Protein AF-A0A937MR50-F1 (afdb_monomer_lite)

Foldseek 3Di:
DPDDDDDPDVCCVVDPDHDDDDDLFDCVDVVRVVLCPDPVSVVVVVVVVVVVVVVVVVVVVVVVD

pLDDT: mean 95.42, std 5.23, range [63.22, 98.56]

Radius of gyration: 14.79 Å; chains: 1; bounding box: 38×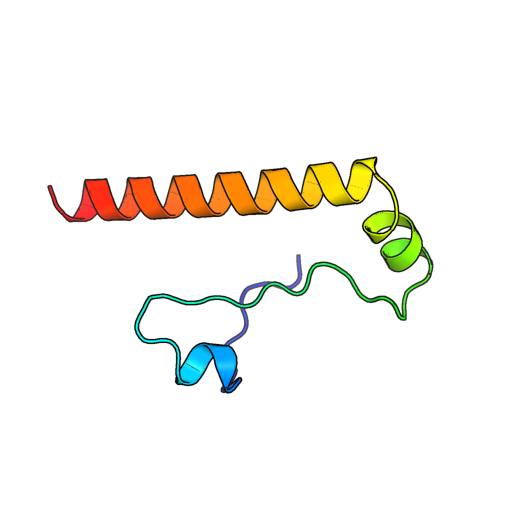19×33 Å

Sequence (65 aa):
DRGVKRARFQVLREAPCPAALVEMAFITNPKEERFVLSKNGQNKLAHGIADGIAAYLNDIKRAKK

Structure (mmCIF, N/CA/C/O backbone):
data_AF-A0A937MR50-F1
#
_entry.id   AF-A0A937MR50-F1
#
loop_
_atom_site.group_PDB
_atom_site.id
_atom_site.type_symbol
_atom_site.label_atom_id
_atom_site.label_alt_id
_atom_site.label_comp_id
_atom_site.label_asym_id
_atom_site.label_entity_id
_atom_site.label_seq_id
_atom_site.pdbx_PDB_ins_code
_atom_site.Cartn_x
_atom_site.Cartn_y
_atom_site.Cartn_z
_atom_site.occupancy
_atom_site.B_iso_or_equiv
_atom_site.auth_seq_id
_atom_site.auth_comp_id
_atom_site.auth_asym_id
_atom_site.auth_atom_id
_atom_site.pdbx_PDB_model_num
ATOM 1 N N . ASP A 1 1 ? -2.506 -14.375 5.951 1.00 77.31 1 ASP A N 1
ATOM 2 C CA . ASP A 1 1 ? -2.089 -13.926 4.612 1.00 77.31 1 ASP A CA 1
ATOM 3 C C . ASP A 1 1 ? -3.265 -14.104 3.648 1.00 77.31 1 ASP A C 1
ATOM 5 O O . ASP A 1 1 ? -3.926 -15.132 3.727 1.00 77.31 1 ASP A O 1
ATOM 9 N N . ARG A 1 2 ? -3.594 -13.085 2.837 1.00 88.62 2 ARG A N 1
ATOM 10 C CA . ARG A 1 2 ? -4.700 -13.099 1.849 1.00 88.62 2 ARG A CA 1
ATOM 11 C C . ARG A 1 2 ? -4.217 -13.251 0.400 1.00 88.62 2 ARG A C 1
ATOM 13 O O . ARG A 1 2 ? -5.062 -13.338 -0.494 1.00 88.62 2 ARG A O 1
ATOM 20 N N . GLY A 1 3 ? -2.901 -13.306 0.189 1.00 91.62 3 GLY A N 1
ATOM 21 C CA . GLY A 1 3 ? -2.270 -13.575 -1.098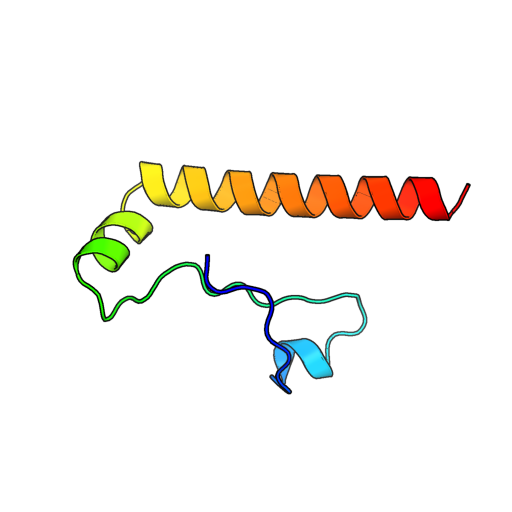 1.00 91.62 3 GLY A CA 1
ATOM 22 C C . GLY A 1 3 ? -2.413 -12.469 -2.147 1.00 91.62 3 GLY A C 1
ATOM 23 O O . GLY A 1 3 ? -3.114 -11.470 -1.971 1.00 91.62 3 GLY A O 1
ATOM 24 N N . VAL A 1 4 ? -1.739 -12.681 -3.278 1.00 92.94 4 VAL A N 1
ATOM 25 C CA . VAL A 1 4 ? -1.789 -11.800 -4.451 1.00 92.94 4 VAL A CA 1
ATOM 26 C C . VAL A 1 4 ? -3.071 -12.056 -5.237 1.00 92.94 4 VAL A C 1
ATOM 28 O O . VAL A 1 4 ? -3.409 -13.198 -5.549 1.00 92.94 4 VAL A O 1
ATOM 31 N N . LYS A 1 5 ? -3.769 -10.981 -5.609 1.00 93.56 5 LYS A N 1
ATOM 32 C CA . LYS A 1 5 ? -4.987 -11.040 -6.424 1.00 93.56 5 LYS A CA 1
ATOM 33 C C . LYS A 1 5 ? -4.805 -10.261 -7.718 1.00 93.56 5 LYS A C 1
ATOM 35 O O . LYS A 1 5 ? -4.206 -9.191 -7.725 1.00 93.56 5 LYS A O 1
ATOM 40 N N . ARG A 1 6 ? -5.351 -10.791 -8.814 1.00 91.12 6 ARG A N 1
ATOM 41 C CA . ARG A 1 6 ? -5.403 -10.102 -10.109 1.00 91.12 6 ARG A CA 1
ATOM 42 C C . ARG A 1 6 ? -6.773 -9.457 -10.275 1.00 91.12 6 ARG A C 1
ATOM 44 O O . ARG A 1 6 ? -7.790 -10.131 -10.141 1.00 91.12 6 ARG A O 1
ATOM 51 N N . ALA A 1 7 ? -6.791 -8.166 -10.575 1.00 92.38 7 ALA A N 1
ATOM 52 C CA . ALA A 1 7 ? -8.003 -7.394 -10.820 1.00 92.38 7 ALA A CA 1
ATOM 53 C C . ALA A 1 7 ? -7.712 -6.282 -11.836 1.00 92.38 7 ALA A C 1
ATOM 55 O O . ALA A 1 7 ? -6.569 -5.854 -11.990 1.00 92.38 7 ALA A O 1
ATOM 56 N N . ARG A 1 8 ? -8.747 -5.801 -12.533 1.00 93.94 8 ARG A N 1
ATOM 57 C CA . ARG A 1 8 ? -8.630 -4.746 -13.557 1.00 93.94 8 ARG A CA 1
ATOM 58 C C . ARG A 1 8 ? -8.911 -3.356 -12.980 1.00 93.94 8 ARG A C 1
ATOM 60 O O . ARG A 1 8 ? -9.691 -2.601 -13.554 1.00 93.94 8 ARG A O 1
ATOM 67 N N . PHE A 1 9 ? -8.302 -3.031 -11.840 1.00 97.06 9 PHE A N 1
ATOM 68 C CA . PHE A 1 9 ? -8.408 -1.688 -11.270 1.00 97.06 9 PHE A CA 1
ATOM 69 C C . PHE A 1 9 ? -7.786 -0.669 -12.220 1.00 97.06 9 PHE A C 1
ATOM 71 O O . PHE A 1 9 ? -6.696 -0.902 -12.745 1.00 97.06 9 PHE A O 1
ATOM 78 N N . GLN A 1 10 ? -8.468 0.457 -12.432 1.00 97.62 10 GLN A N 1
ATOM 79 C CA . GLN A 1 10 ? -8.029 1.485 -13.376 1.00 97.62 10 GLN A CA 1
ATOM 80 C C . GLN A 1 10 ? -6.597 1.954 -13.079 1.00 97.62 10 GLN A C 1
ATOM 82 O O . GLN A 1 10 ? -5.758 1.950 -13.973 1.00 97.62 10 GLN A O 1
ATOM 87 N N . VAL A 1 11 ? -6.298 2.216 -11.802 1.00 96.88 11 VAL A N 1
ATOM 88 C CA . VAL A 1 11 ? -4.974 2.647 -11.320 1.00 96.88 11 VAL A CA 1
ATOM 89 C C . VAL A 1 11 ? -3.844 1.656 -11.612 1.00 96.88 11 VAL A C 1
ATOM 91 O O . VAL A 1 11 ? -2.696 2.065 -11.715 1.00 96.88 11 VAL A O 1
ATOM 94 N N . LEU A 1 12 ? -4.152 0.362 -11.759 1.00 97.25 12 LEU A N 1
ATOM 95 C CA . LEU A 1 12 ? -3.164 -0.658 -12.125 1.00 97.25 12 LEU A CA 1
ATOM 96 C C . LEU A 1 12 ? -3.092 -0.866 -13.636 1.00 97.25 12 LEU A C 1
ATOM 98 O O . LEU A 1 12 ? -2.016 -1.088 -14.177 1.00 97.25 12 LEU A O 1
ATOM 102 N N . ARG A 1 13 ? -4.238 -0.811 -14.323 1.00 96.19 13 ARG A N 1
ATOM 103 C CA . ARG A 1 13 ? -4.331 -1.035 -15.771 1.00 96.19 13 ARG A CA 1
ATOM 104 C C . ARG A 1 13 ? -3.685 0.091 -16.576 1.00 96.19 13 ARG A C 1
ATOM 106 O O . ARG A 1 13 ? -3.118 -0.179 -17.626 1.00 96.19 13 ARG A O 1
ATOM 113 N N . GLU A 1 14 ? -3.836 1.330 -16.121 1.00 97.19 14 GLU A N 1
ATOM 114 C CA . GLU A 1 14 ? -3.390 2.531 -16.842 1.00 97.19 14 GLU A CA 1
ATOM 115 C C . GLU A 1 14 ? -2.010 3.018 -16.381 1.00 97.19 14 GLU A C 1
ATOM 117 O O . GLU A 1 14 ? -1.507 4.019 -16.885 1.00 97.19 14 GLU A O 1
ATOM 122 N N . ALA A 1 15 ? -1.370 2.307 -15.447 1.00 97.00 15 ALA A N 1
ATOM 123 C CA . ALA A 1 15 ? -0.024 2.635 -15.003 1.00 97.00 15 ALA A CA 1
ATOM 124 C C . ALA A 1 15 ? 1.001 2.410 -16.137 1.00 97.00 15 ALA A C 1
ATOM 126 O O . ALA A 1 15 ? 1.078 1.306 -16.680 1.00 97.00 15 ALA A O 1
ATOM 127 N N . PRO A 1 16 ? 1.849 3.403 -16.472 1.00 97.12 16 PRO A N 1
ATOM 128 C CA . PRO A 1 16 ? 2.883 3.271 -17.506 1.00 97.12 16 PRO A CA 1
ATOM 129 C C . PRO A 1 16 ? 4.128 2.500 -17.023 1.00 97.12 16 PRO A C 1
ATOM 131 O O . PRO A 1 16 ? 5.151 2.462 -17.705 1.00 97.12 16 PRO A O 1
ATOM 134 N N . CYS A 1 17 ? 4.077 1.922 -15.823 1.00 95.38 17 CYS A N 1
ATOM 135 C CA . CYS A 1 17 ? 5.174 1.240 -15.148 1.00 95.38 17 CYS A CA 1
ATOM 136 C C . CYS A 1 17 ? 4.642 0.037 -14.341 1.00 95.38 17 CYS A C 1
ATOM 138 O O . CYS A 1 17 ? 3.427 -0.104 -14.183 1.00 95.38 17 CYS A O 1
ATOM 140 N N . PRO A 1 18 ? 5.516 -0.844 -13.813 1.00 94.81 18 PRO A N 1
ATOM 141 C CA . PRO A 1 18 ? 5.087 -1.907 -12.907 1.00 94.81 18 PRO A CA 1
ATOM 142 C C . PRO A 1 18 ? 4.333 -1.337 -11.697 1.00 94.81 18 PRO A C 1
ATOM 144 O O . PRO A 1 18 ? 4.866 -0.489 -10.983 1.00 94.81 18 PRO A O 1
ATOM 147 N N . ALA A 1 19 ? 3.108 -1.812 -11.463 1.00 96.00 19 ALA A N 1
ATOM 148 C CA . ALA A 1 19 ? 2.215 -1.285 -10.434 1.00 96.00 19 ALA A CA 1
ATOM 149 C C . ALA A 1 19 ? 1.574 -2.398 -9.593 1.00 96.00 19 ALA A C 1
ATOM 151 O O . ALA A 1 19 ? 1.259 -3.480 -10.092 1.00 96.00 19 ALA A O 1
ATOM 152 N N . ALA A 1 20 ? 1.340 -2.102 -8.313 1.00 95.94 20 ALA A N 1
ATOM 153 C CA . ALA A 1 20 ? 0.629 -2.956 -7.369 1.00 95.94 20 ALA A CA 1
ATOM 154 C C . ALA A 1 20 ? -0.248 -2.102 -6.440 1.00 95.94 20 ALA A C 1
ATOM 156 O O . ALA A 1 20 ? 0.111 -0.976 -6.103 1.00 95.94 20 ALA A O 1
ATOM 157 N N . LEU A 1 21 ? -1.395 -2.646 -6.027 1.00 97.19 21 LEU A N 1
ATOM 158 C CA . LEU A 1 21 ? -2.296 -2.044 -5.043 1.00 97.19 21 LEU A CA 1
ATOM 159 C C . LEU A 1 21 ? -2.287 -2.934 -3.803 1.00 97.19 21 LEU A C 1
ATOM 161 O O . LEU A 1 21 ? -2.491 -4.144 -3.911 1.00 97.19 21 LEU A O 1
ATOM 165 N N . VAL A 1 22 ? -2.030 -2.335 -2.641 1.00 95.56 22 VAL A N 1
ATOM 166 C CA . VAL A 1 22 ? -1.903 -3.052 -1.369 1.00 95.56 22 VAL A CA 1
ATOM 167 C C . VAL A 1 22 ? -3.083 -2.710 -0.467 1.00 95.56 22 VAL A C 1
ATOM 169 O O . VAL A 1 22 ? -3.223 -1.577 -0.017 1.00 95.56 22 VAL A O 1
ATOM 172 N N . GLU A 1 23 ? -3.901 -3.714 -0.168 1.00 95.38 23 GLU A N 1
ATOM 173 C CA . GLU A 1 23 ? -4.969 -3.617 0.828 1.00 95.38 23 GLU A CA 1
ATOM 174 C C . GLU A 1 23 ? -4.399 -3.965 2.208 1.00 95.38 23 GLU A C 1
ATOM 176 O O . GLU A 1 23 ? -4.160 -5.135 2.513 1.00 95.38 23 GLU A O 1
ATOM 181 N N . MET A 1 24 ? -4.124 -2.948 3.029 1.00 93.75 24 MET A N 1
ATOM 182 C CA . MET A 1 24 ? -3.370 -3.110 4.283 1.00 93.75 24 MET A CA 1
ATOM 183 C C . MET A 1 24 ? -4.203 -3.664 5.449 1.00 93.75 24 MET A C 1
ATOM 185 O O . MET A 1 24 ? -3.650 -4.312 6.337 1.00 93.75 24 MET A O 1
ATOM 189 N N . ALA A 1 25 ? -5.505 -3.373 5.476 1.00 95.19 25 ALA A N 1
ATOM 190 C CA . ALA A 1 25 ? -6.425 -3.720 6.558 1.00 95.19 25 ALA A CA 1
ATOM 191 C C . ALA A 1 25 ? -7.884 -3.522 6.114 1.00 95.19 25 ALA A C 1
ATOM 193 O O . ALA A 1 25 ? -8.167 -2.699 5.243 1.00 95.19 25 ALA A O 1
ATOM 194 N N . PHE A 1 26 ? -8.821 -4.212 6.761 1.00 95.94 26 PHE A N 1
ATOM 195 C CA . PHE A 1 26 ? -10.251 -3.927 6.661 1.00 95.94 26 PHE A CA 1
ATOM 196 C C . PHE A 1 26 ? -10.673 -2.939 7.750 1.00 95.94 26 PHE A C 1
ATOM 198 O O . PHE A 1 26 ? -10.757 -3.302 8.920 1.00 95.94 26 PHE A O 1
ATOM 205 N N . ILE A 1 27 ? -11.021 -1.707 7.367 1.00 96.00 27 ILE A N 1
ATOM 206 C CA . ILE A 1 27 ? -11.546 -0.693 8.306 1.00 96.00 27 ILE A CA 1
ATOM 207 C C . ILE A 1 27 ? -12.864 -1.144 8.955 1.00 96.00 27 ILE A C 1
ATOM 209 O O . ILE A 1 27 ? -13.148 -0.811 10.096 1.00 96.00 27 ILE A O 1
ATOM 213 N N . THR A 1 28 ? -13.642 -1.984 8.272 1.00 97.44 28 THR A N 1
ATOM 214 C CA . THR A 1 28 ? -14.866 -2.579 8.827 1.00 97.44 28 THR A CA 1
ATOM 215 C C . THR A 1 28 ? -14.605 -3.588 9.950 1.00 97.44 28 THR A C 1
ATOM 217 O O . THR A 1 28 ? -15.542 -3.965 10.650 1.00 97.44 28 THR A O 1
ATOM 220 N N . ASN A 1 29 ? -13.359 -4.036 10.142 1.00 97.44 29 ASN A N 1
ATOM 221 C CA . ASN A 1 29 ? -12.954 -4.855 11.278 1.00 97.44 29 ASN A CA 1
ATOM 222 C C . ASN A 1 29 ? -12.339 -3.953 12.367 1.00 97.44 29 ASN A C 1
ATOM 224 O O . ASN A 1 29 ? -11.200 -3.508 12.205 1.00 97.44 29 ASN A O 1
ATOM 228 N N . PRO A 1 30 ? -12.999 -3.759 13.529 1.00 97.50 30 PRO A N 1
ATOM 229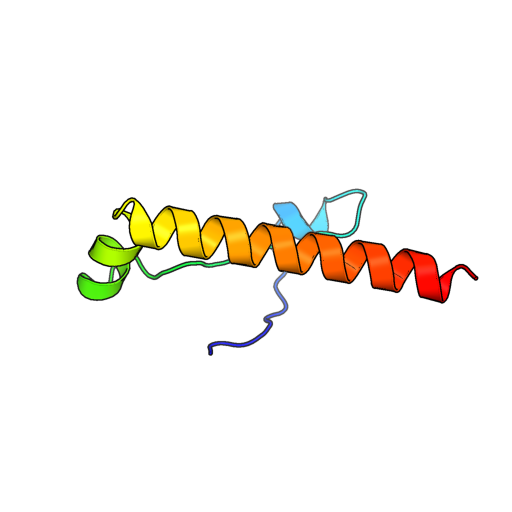 C CA . PRO A 1 30 ? -12.529 -2.829 14.560 1.00 97.50 30 PRO A CA 1
ATOM 230 C C . PRO A 1 30 ? -11.121 -3.127 15.091 1.00 97.50 30 PRO A C 1
ATOM 232 O O . PRO A 1 30 ? -10.432 -2.236 15.586 1.00 97.50 30 PRO A O 1
ATOM 235 N N . LYS A 1 31 ? -10.676 -4.393 15.049 1.00 97.69 31 LYS A N 1
ATOM 236 C CA . LYS A 1 31 ? -9.314 -4.753 15.473 1.00 97.69 31 LYS A CA 1
ATOM 237 C C . LYS A 1 31 ? -8.273 -4.278 14.460 1.00 97.69 31 LYS A C 1
ATOM 239 O O . LYS A 1 31 ? -7.230 -3.771 14.866 1.00 97.69 31 LYS A O 1
ATOM 244 N N . GLU A 1 32 ? -8.555 -4.448 13.172 1.00 97.31 32 GLU A N 1
ATOM 245 C CA . GLU A 1 32 ? -7.658 -4.040 12.090 1.00 97.31 32 GLU A CA 1
ATOM 246 C C . GLU A 1 32 ? -7.645 -2.521 11.926 1.00 97.31 32 GLU A C 1
ATOM 248 O O . GLU A 1 32 ? -6.569 -1.942 11.805 1.00 97.31 32 GLU A O 1
ATOM 253 N N . GLU A 1 33 ? -8.807 -1.873 12.038 1.00 97.62 33 GLU A N 1
ATOM 254 C CA . GLU A 1 33 ? -8.947 -0.415 12.078 1.00 97.62 33 GLU A CA 1
ATOM 255 C C . GLU A 1 33 ? -8.056 0.208 13.162 1.00 97.62 33 GLU A C 1
ATOM 257 O O . GLU A 1 33 ? -7.199 1.044 12.874 1.00 97.62 33 GLU A O 1
ATOM 262 N N . ARG A 1 34 ? -8.182 -0.246 14.418 1.00 97.94 34 ARG A N 1
ATOM 263 C CA . ARG A 1 34 ? -7.339 0.259 15.515 1.00 97.94 34 ARG A CA 1
ATOM 264 C C . ARG A 1 34 ? -5.852 0.051 15.251 1.00 97.94 34 ARG A C 1
ATOM 266 O O . ARG A 1 34 ? -5.039 0.888 15.637 1.00 97.94 34 ARG A O 1
ATOM 273 N N . PHE A 1 35 ? -5.483 -1.058 14.611 1.00 97.69 35 PHE A N 1
ATOM 274 C CA . PHE A 1 35 ? -4.093 -1.331 14.274 1.00 97.69 35 PHE A CA 1
ATOM 275 C C . PHE A 1 35 ? -3.567 -0.364 13.205 1.00 97.69 35 PHE A C 1
ATOM 277 O O . PHE A 1 35 ? -2.535 0.268 13.438 1.00 97.69 35 PHE A O 1
ATOM 284 N N . VAL A 1 36 ? -4.273 -0.193 12.081 1.00 96.75 36 VAL A N 1
ATOM 285 C CA . VAL A 1 36 ? -3.840 0.683 10.973 1.00 96.75 36 VAL A CA 1
ATOM 286 C C . VAL A 1 36 ? -3.878 2.171 11.337 1.00 96.75 36 VAL A C 1
ATOM 288 O O . VAL A 1 36 ? -3.110 2.960 10.789 1.00 96.75 36 VAL A O 1
ATOM 291 N N . LEU A 1 37 ? -4.707 2.563 12.307 1.00 96.44 37 LEU A N 1
ATOM 292 C CA . LEU A 1 37 ? -4.716 3.922 12.856 1.00 96.44 37 LEU A CA 1
ATOM 293 C C . LEU A 1 37 ? -3.623 4.158 13.913 1.00 96.44 37 LEU A C 1
ATOM 295 O O . LEU A 1 37 ? -3.319 5.302 14.242 1.00 96.44 37 LEU A O 1
ATOM 299 N N . SER A 1 38 ? -3.006 3.102 14.452 1.00 98.25 38 SER A N 1
ATOM 300 C CA . SER A 1 38 ? -1.936 3.239 15.444 1.00 98.25 38 SER A CA 1
ATOM 301 C C . SER A 1 38 ? -0.595 3.591 14.793 1.00 98.25 38 SER A C 1
ATOM 303 O O . SER A 1 38 ? -0.225 3.036 13.758 1.00 98.25 38 SER A O 1
ATOM 305 N N . LYS A 1 39 ? 0.210 4.430 15.458 1.00 98.44 39 LYS A N 1
ATOM 306 C CA . LYS A 1 39 ? 1.561 4.795 14.988 1.00 98.44 39 LYS A CA 1
ATOM 307 C C . LYS A 1 39 ? 2.466 3.574 14.782 1.00 98.44 39 LYS A C 1
ATOM 309 O O . LYS A 1 39 ? 3.223 3.510 13.820 1.00 98.44 39 LYS A O 1
ATOM 314 N N . ASN A 1 40 ? 2.370 2.583 15.670 1.00 98.00 40 ASN A N 1
ATOM 315 C CA . ASN A 1 40 ? 3.125 1.336 15.546 1.00 98.00 40 ASN A CA 1
ATOM 316 C C . ASN A 1 40 ? 2.693 0.520 14.315 1.00 98.00 40 ASN A C 1
ATOM 318 O O . ASN A 1 40 ? 3.544 0.011 13.589 1.00 98.00 40 ASN A O 1
ATOM 322 N N . GLY A 1 41 ? 1.384 0.412 14.065 1.00 97.75 41 GLY A N 1
ATOM 323 C CA . GLY A 1 41 ? 0.860 -0.284 12.892 1.00 97.75 41 GLY A CA 1
ATOM 324 C C . GLY A 1 41 ? 1.268 0.399 11.592 1.00 97.75 41 GLY A C 1
ATOM 325 O O . GLY A 1 41 ? 1.808 -0.262 10.709 1.00 97.75 41 GLY A O 1
ATOM 326 N N . GLN A 1 42 ? 1.128 1.723 11.514 1.00 98.06 42 GLN A N 1
ATOM 327 C CA . GLN A 1 42 ? 1.573 2.515 10.362 1.00 98.06 42 GLN A CA 1
ATOM 328 C C . GLN A 1 42 ? 3.069 2.352 10.098 1.00 98.06 42 GLN A C 1
ATOM 330 O O . GLN A 1 42 ? 3.458 2.079 8.965 1.00 98.06 42 GLN A O 1
ATOM 335 N N . ASN A 1 43 ? 3.906 2.429 11.139 1.00 98.56 43 ASN A N 1
ATOM 336 C CA . ASN A 1 43 ? 5.344 2.214 10.997 1.00 98.56 43 ASN A CA 1
ATOM 337 C C . ASN A 1 43 ? 5.652 0.809 10.471 1.00 98.56 43 ASN A C 1
ATOM 339 O O . ASN A 1 43 ? 6.439 0.676 9.540 1.00 98.56 43 ASN A O 1
ATOM 343 N N . LYS A 1 44 ? 5.027 -0.237 11.024 1.00 98.06 44 LYS A N 1
ATOM 344 C CA . LYS A 1 44 ? 5.229 -1.615 10.549 1.00 98.06 44 LYS A CA 1
ATOM 345 C C . LYS A 1 44 ? 4.818 -1.793 9.088 1.00 98.06 44 LYS A C 1
ATOM 347 O O . LYS A 1 44 ? 5.562 -2.404 8.327 1.00 98.06 44 LYS A O 1
ATOM 352 N N . LEU A 1 45 ? 3.661 -1.257 8.702 1.00 97.56 45 LEU A N 1
ATOM 353 C CA . LEU A 1 45 ? 3.165 -1.325 7.327 1.00 97.56 45 LEU A CA 1
ATOM 354 C C . LEU A 1 45 ? 4.100 -0.581 6.365 1.00 97.56 45 LEU A C 1
ATOM 356 O O . LEU A 1 45 ? 4.476 -1.132 5.336 1.00 97.56 45 LEU A O 1
ATOM 360 N N . ALA A 1 46 ? 4.533 0.628 6.729 1.00 97.94 46 ALA A N 1
ATOM 361 C CA . ALA A 1 46 ? 5.442 1.430 5.918 1.00 97.94 46 ALA A CA 1
ATOM 362 C C . ALA A 1 46 ? 6.795 0.737 5.697 1.00 97.94 46 ALA A C 1
ATOM 364 O O . ALA A 1 46 ? 7.253 0.664 4.558 1.00 97.94 46 ALA A O 1
ATOM 365 N N . HIS A 1 47 ? 7.402 0.178 6.753 1.00 98.38 47 HIS A N 1
ATOM 366 C CA . HIS A 1 47 ? 8.653 -0.579 6.623 1.00 98.38 47 HIS A CA 1
ATOM 367 C C . HIS A 1 47 ? 8.463 -1.809 5.730 1.00 98.38 47 HIS A C 1
ATOM 369 O O . HIS A 1 47 ? 9.237 -2.002 4.801 1.00 98.38 47 HIS A O 1
ATOM 375 N N . GLY A 1 48 ? 7.385 -2.579 5.921 1.00 97.62 48 GLY A N 1
ATOM 376 C CA . GLY A 1 48 ? 7.105 -3.743 5.076 1.00 97.62 48 GLY A CA 1
ATOM 377 C C . GLY A 1 48 ? 6.944 -3.396 3.590 1.00 97.62 48 GLY A C 1
ATOM 378 O O . GLY A 1 48 ? 7.445 -4.119 2.729 1.00 97.62 48 GLY A O 1
ATOM 379 N N . ILE A 1 49 ? 6.292 -2.271 3.275 1.00 97.56 49 ILE A N 1
ATOM 380 C CA . ILE A 1 49 ? 6.164 -1.780 1.894 1.00 97.56 49 ILE A CA 1
ATOM 381 C C . ILE A 1 49 ? 7.534 -1.358 1.344 1.00 97.56 49 ILE A C 1
ATOM 383 O O . ILE A 1 49 ? 7.890 -1.747 0.231 1.00 97.56 49 ILE A O 1
ATOM 387 N N . ALA A 1 50 ? 8.311 -0.591 2.114 1.00 98.25 50 ALA A N 1
ATOM 388 C CA . ALA A 1 50 ? 9.632 -0.121 1.703 1.00 98.25 50 ALA A CA 1
ATOM 389 C C . ALA A 1 50 ? 10.601 -1.286 1.437 1.00 98.25 50 ALA A C 1
ATOM 391 O O . ALA A 1 50 ? 11.242 -1.321 0.384 1.00 98.25 50 ALA A O 1
ATOM 392 N N . ASP A 1 51 ? 10.646 -2.268 2.338 1.00 98.31 51 ASP A N 1
ATOM 393 C CA . ASP A 1 51 ? 11.489 -3.459 2.216 1.00 98.31 51 ASP A CA 1
ATOM 394 C C . ASP A 1 51 ? 11.103 -4.289 0.984 1.00 98.31 51 ASP A C 1
ATOM 396 O O . ASP A 1 51 ? 11.971 -4.721 0.222 1.00 98.31 51 ASP A O 1
ATOM 400 N N . GLY A 1 52 ? 9.800 -4.455 0.729 1.00 97.19 52 GLY A N 1
ATOM 401 C CA . GLY A 1 52 ? 9.298 -5.147 -0.459 1.00 97.19 52 GLY A CA 1
ATOM 402 C C . GLY A 1 52 ? 9.699 -4.457 -1.768 1.00 97.19 52 GLY A C 1
ATOM 403 O O . GLY A 1 52 ? 10.139 -5.119 -2.711 1.00 97.19 52 GLY A O 1
ATOM 404 N N . ILE A 1 53 ? 9.615 -3.123 -1.825 1.00 97.69 53 ILE A N 1
ATOM 405 C CA . ILE A 1 53 ? 10.063 -2.342 -2.988 1.00 97.69 53 ILE A CA 1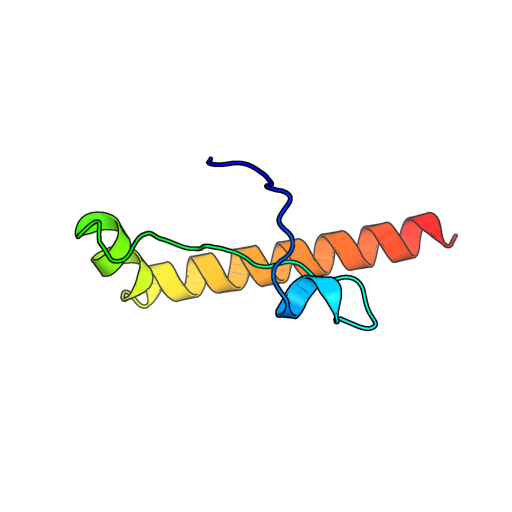
ATOM 406 C C . ILE A 1 53 ? 11.580 -2.479 -3.175 1.00 97.69 53 ILE A C 1
ATOM 408 O O . ILE A 1 53 ? 12.043 -2.709 -4.295 1.00 97.69 53 ILE A O 1
ATOM 412 N N . ALA A 1 54 ? 12.363 -2.374 -2.099 1.00 98.12 54 ALA A N 1
ATOM 413 C CA . ALA A 1 54 ? 13.816 -2.521 -2.157 1.00 98.12 54 ALA A CA 1
ATOM 414 C C . ALA A 1 54 ? 14.231 -3.914 -2.661 1.00 98.12 54 ALA A C 1
ATOM 416 O O . ALA A 1 54 ? 15.120 -4.023 -3.512 1.00 98.12 54 ALA A O 1
ATOM 417 N N . ALA A 1 55 ? 13.558 -4.969 -2.192 1.00 97.94 55 ALA A N 1
ATOM 418 C CA . ALA A 1 55 ? 13.767 -6.335 -2.661 1.00 97.94 55 ALA A CA 1
ATOM 419 C C . ALA A 1 55 ? 13.485 -6.463 -4.167 1.00 97.94 55 ALA A C 1
ATOM 421 O O . ALA A 1 55 ? 14.354 -6.919 -4.911 1.00 97.94 55 ALA A O 1
ATOM 422 N N . TYR A 1 56 ? 12.337 -5.957 -4.632 1.00 96.81 56 TYR A N 1
ATOM 423 C CA . TYR A 1 56 ? 11.984 -5.953 -6.054 1.00 96.81 56 TYR A CA 1
ATOM 424 C C . TYR A 1 56 ? 13.041 -5.245 -6.914 1.00 96.81 56 TYR A C 1
ATOM 426 O O . TYR A 1 56 ? 13.486 -5.777 -7.931 1.00 96.81 56 TYR A O 1
ATOM 434 N N . LEU A 1 57 ? 13.501 -4.063 -6.498 1.00 96.81 57 LEU A N 1
ATOM 435 C CA . LEU A 1 57 ? 14.530 -3.326 -7.233 1.00 96.81 57 LEU A CA 1
ATOM 436 C C . LEU A 1 57 ? 15.856 -4.094 -7.306 1.00 96.81 57 LEU A C 1
ATOM 438 O O . LEU A 1 57 ? 16.528 -4.058 -8.338 1.00 96.81 57 LEU A O 1
ATOM 442 N N . ASN A 1 58 ? 16.240 -4.792 -6.236 1.00 97.50 58 ASN A N 1
ATOM 443 C CA . ASN A 1 58 ? 17.436 -5.632 -6.231 1.00 97.50 58 ASN A CA 1
ATOM 444 C C . ASN A 1 58 ? 17.298 -6.835 -7.172 1.00 97.50 58 ASN A C 1
ATOM 446 O O . ASN A 1 58 ? 18.252 -7.161 -7.878 1.00 97.50 58 ASN A O 1
ATOM 450 N N . ASP A 1 59 ? 16.120 -7.452 -7.241 1.00 96.75 59 ASP A N 1
ATOM 451 C CA . ASP A 1 59 ? 15.850 -8.554 -8.168 1.00 96.75 59 ASP A CA 1
ATOM 452 C C . ASP A 1 59 ? 15.900 -8.094 -9.627 1.00 96.75 59 ASP A C 1
ATOM 454 O O . ASP A 1 59 ? 16.551 -8.737 -10.452 1.00 96.75 59 ASP A O 1
ATOM 458 N N . ILE A 1 60 ? 15.336 -6.922 -9.935 1.00 96.38 60 ILE A N 1
ATOM 459 C CA . ILE A 1 60 ? 15.455 -6.310 -11.265 1.00 96.38 60 ILE A CA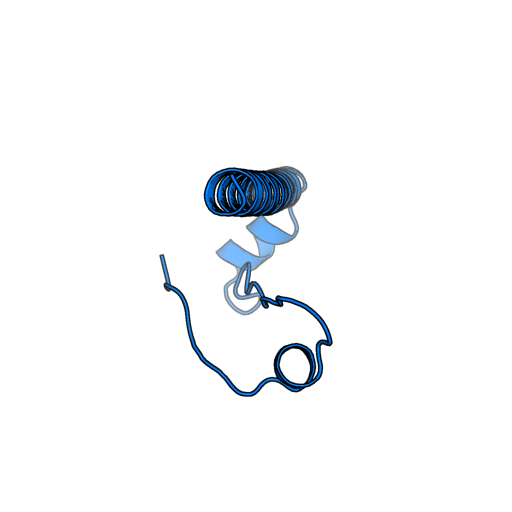 1
ATOM 460 C C . ILE A 1 60 ? 16.917 -6.017 -11.622 1.00 96.38 60 ILE A C 1
ATOM 462 O O . ILE A 1 60 ? 17.329 -6.256 -12.757 1.00 96.38 60 ILE A O 1
ATOM 466 N N . LYS A 1 61 ? 17.722 -5.507 -10.681 1.00 95.69 61 LYS A N 1
ATOM 467 C CA . LYS A 1 61 ? 19.158 -5.270 -10.917 1.00 95.69 61 LYS A CA 1
ATOM 468 C C . LYS A 1 61 ? 19.904 -6.570 -11.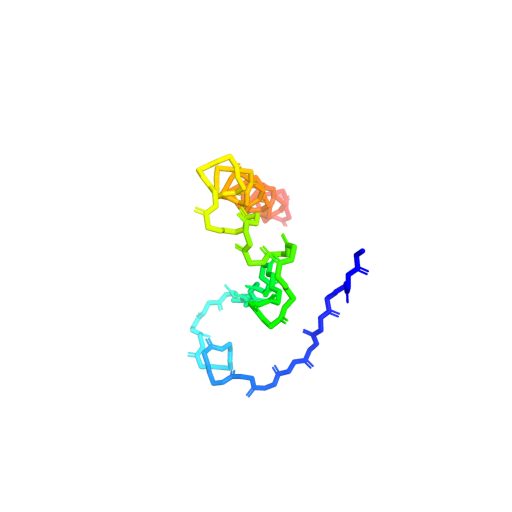217 1.00 95.69 61 LYS A C 1
ATOM 470 O O . LYS A 1 61 ? 20.752 -6.575 -12.102 1.00 95.69 61 LYS A O 1
ATOM 475 N N . ARG A 1 62 ? 19.584 -7.655 -10.504 1.00 94.75 62 ARG A N 1
ATOM 476 C CA . ARG A 1 62 ? 20.182 -8.980 -10.722 1.00 94.75 62 ARG A CA 1
ATOM 477 C C . ARG A 1 62 ? 19.814 -9.564 -12.082 1.00 94.75 62 ARG A C 1
ATOM 479 O O . ARG A 1 62 ? 20.700 -10.037 -12.771 1.00 94.75 62 ARG A O 1
ATOM 486 N N . ALA A 1 63 ? 18.545 -9.485 -12.478 1.00 92.38 63 ALA A N 1
ATOM 487 C CA . ALA A 1 63 ? 18.068 -10.023 -13.754 1.00 92.38 63 ALA A CA 1
ATOM 488 C C . ALA A 1 63 ? 18.612 -9.279 -14.989 1.00 92.38 63 ALA A C 1
ATOM 490 O O . ALA A 1 63 ? 18.561 -9.807 -16.095 1.00 92.38 63 ALA A O 1
ATOM 491 N N . LYS A 1 64 ? 19.093 -8.042 -14.815 1.00 85.25 64 LYS A N 1
ATOM 492 C CA . LYS A 1 64 ? 19.718 -7.236 -15.875 1.00 85.25 64 LYS A CA 1
ATOM 493 C C . LYS A 1 64 ? 21.222 -7.481 -16.043 1.00 85.25 64 LYS A C 1
ATOM 495 O O . LYS A 1 64 ? 21.802 -6.917 -16.968 1.00 85.25 64 LYS A O 1
ATOM 500 N N . LYS A 1 65 ? 21.845 -8.223 -15.128 1.00 63.22 65 LYS A N 1
ATOM 501 C CA . LYS A 1 65 ? 23.257 -8.604 -15.194 1.00 63.22 65 LYS A CA 1
ATOM 502 C C . LYS A 1 65 ? 23.397 -9.923 -15.940 1.00 63.22 65 LYS A C 1
ATOM 504 O O . LYS A 1 65 ? 24.389 -10.034 -16.688 1.00 63.22 65 LYS A O 1
#

Secondary structure (DSSP, 8-state):
---------HHHHS-SS---------TTSHHHHHHHHSHHHHHHHHHHHHHHHHHHHHHHHHHT-